Protein AF-A0A1F9N3G9-F1 (afdb_monomer)

Sequence (101 aa):
MDKLGESGRIKSDSTEFGRVKKEVFHFTVARLIDVLQVLPRNLPVLVNGYESGYENFYQPEITELKQMPENMYYDGEFQAAEMGDADTFEAVVLRRVLRDD

Nearest PDB structures (foldseek):
  5ho9-assembly2_B  TM=2.068E-01  e=2.109E+00  Geobacillus stearothermophilus

Mean predicted aligned error: 11.68 Å

Secondary structure (DSSP, 8-state):
-----------------------S-S--HHHHHHHHHTS-TTS-EEE---SSS---BPPPEEEEEEE-TTS-TTT-SEEE--TT-SS-EEEEEEPBPPP--

Radius of gyration: 26.48 Å; Cα contacts (8 Å, |Δi|>4): 103; chains: 1; bounding box: 71×34×77 Å

Solvent-accessible surface area (backbone atoms only — not comparable to full-atom values): 6858 Å² total; per-residue (Å²): 136,89,80,85,87,82,89,76,78,82,77,75,80,72,74,76,76,71,73,73,76,74,79,88,63,83,65,51,73,69,58,45,49,64,56,56,70,76,47,74,89,84,48,53,78,47,68,67,64,71,84,86,90,87,71,54,50,51,82,75,40,81,43,55,26,29,80,38,85,86,46,56,81,67,70,30,46,63,42,78,55,59,95,85,65,72,84,63,48,68,26,37,37,45,40,65,54,81,79,93,123

pLDDT: mean 80.98, std 20.03, range [38.09, 98.06]

Structure (mmCIF, N/CA/C/O backbone):
data_AF-A0A1F9N3G9-F1
#
_entry.id   AF-A0A1F9N3G9-F1
#
loop_
_atom_site.group_PDB
_atom_site.id
_atom_site.type_symbol
_atom_site.label_atom_id
_atom_site.label_alt_id
_atom_site.label_comp_id
_atom_site.label_asym_id
_atom_site.label_entity_id
_atom_site.label_seq_id
_atom_site.pdbx_PDB_ins_code
_atom_site.Cartn_x
_atom_site.Cartn_y
_atom_site.Cartn_z
_atom_site.occupancy
_atom_site.B_iso_or_equiv
_atom_site.auth_seq_id
_atom_site.auth_comp_id
_atom_site.auth_asym_id
_atom_site.auth_atom_id
_atom_site.pdbx_PDB_model_num
ATOM 1 N N . MET A 1 1 ? 56.561 -21.120 -56.672 1.00 43.06 1 MET A N 1
ATOM 2 C CA . MET A 1 1 ? 56.934 -19.725 -56.375 1.00 43.06 1 MET A CA 1
ATOM 3 C C . MET A 1 1 ? 56.128 -19.284 -55.175 1.00 43.06 1 MET A C 1
ATOM 5 O O . MET A 1 1 ? 54.920 -19.125 -55.284 1.00 43.06 1 MET A O 1
ATOM 9 N N . ASP A 1 2 ? 56.810 -19.186 -54.042 1.00 42.53 2 ASP A N 1
ATOM 10 C CA . ASP A 1 2 ? 56.338 -18.607 -52.787 1.00 42.53 2 ASP A CA 1
ATOM 11 C C . ASP A 1 2 ? 55.987 -17.124 -52.927 1.00 42.53 2 ASP A C 1
ATOM 13 O O . ASP A 1 2 ? 56.702 -16.420 -53.639 1.00 42.53 2 ASP A O 1
ATOM 17 N N . LYS A 1 3 ? 54.958 -16.670 -52.191 1.00 45.94 3 LYS A N 1
ATOM 18 C CA . LYS A 1 3 ? 54.944 -15.512 -51.260 1.00 45.94 3 LYS A CA 1
ATOM 19 C C . LYS A 1 3 ? 53.710 -15.679 -50.349 1.00 45.94 3 LYS A C 1
ATOM 21 O O . LYS A 1 3 ? 52.592 -15.710 -50.842 1.00 45.94 3 LYS A O 1
ATOM 26 N N . LEU A 1 4 ? 53.865 -16.102 -49.093 1.00 38.09 4 LEU A N 1
ATOM 27 C CA . LEU A 1 4 ? 54.040 -15.265 -47.893 1.00 38.09 4 LEU A CA 1
ATOM 28 C C . LEU A 1 4 ? 52.982 -14.159 -47.718 1.00 38.09 4 LEU A C 1
ATOM 30 O O . LEU A 1 4 ? 53.123 -13.076 -48.270 1.00 38.09 4 LEU A O 1
ATOM 34 N N . GLY A 1 5 ? 51.994 -14.466 -46.869 1.00 39.12 5 GLY A N 1
ATOM 35 C CA . GLY A 1 5 ? 51.695 -13.722 -45.640 1.00 39.12 5 GLY A CA 1
ATOM 36 C C . GLY A 1 5 ? 50.901 -12.422 -45.746 1.00 39.12 5 GLY A C 1
ATOM 37 O O . GLY A 1 5 ? 51.455 -11.397 -46.108 1.00 39.12 5 GLY A O 1
ATOM 38 N N . GLU A 1 6 ? 49.680 -12.430 -45.205 1.00 42.66 6 GLU A N 1
ATOM 39 C CA . GLU A 1 6 ? 49.230 -11.325 -44.355 1.00 42.66 6 GLU A CA 1
ATOM 40 C C . GLU A 1 6 ? 48.288 -11.828 -43.253 1.00 42.66 6 GLU A C 1
ATOM 42 O O . GLU A 1 6 ? 47.235 -12.422 -43.482 1.00 42.66 6 GLU A O 1
ATOM 47 N N . SER A 1 7 ? 48.762 -11.630 -42.026 1.00 47.28 7 SER A N 1
ATOM 48 C CA . SER A 1 7 ? 48.114 -11.933 -40.758 1.00 47.28 7 SER A CA 1
ATOM 49 C C . SER A 1 7 ? 46.972 -10.943 -40.524 1.00 47.28 7 SER A C 1
ATOM 51 O O . SER A 1 7 ? 47.186 -9.799 -40.118 1.00 47.28 7 SER A O 1
ATOM 53 N N . GLY A 1 8 ? 45.745 -11.378 -40.803 1.00 39.69 8 GLY A N 1
ATOM 54 C CA . GLY A 1 8 ? 44.527 -10.669 -40.432 1.00 39.69 8 GLY A CA 1
ATOM 55 C C . GLY A 1 8 ? 44.124 -11.027 -39.005 1.00 39.69 8 GLY A C 1
ATOM 56 O O . GLY A 1 8 ? 43.653 -12.131 -38.750 1.00 39.69 8 GLY A O 1
ATOM 57 N N . ARG A 1 9 ? 44.337 -10.086 -38.082 1.00 43.91 9 ARG A N 1
ATOM 58 C CA . ARG A 1 9 ? 43.948 -10.124 -36.664 1.00 43.91 9 ARG A CA 1
ATOM 59 C C . ARG A 1 9 ? 42.593 -10.808 -36.432 1.00 43.91 9 ARG A C 1
ATOM 61 O O . ARG A 1 9 ? 41.564 -10.334 -36.910 1.00 43.91 9 ARG A O 1
ATOM 68 N N . ILE A 1 10 ? 42.601 -11.837 -35.586 1.00 47.03 10 ILE A N 1
ATOM 69 C CA . ILE A 1 10 ? 41.420 -12.293 -34.850 1.00 47.03 10 ILE A CA 1
ATOM 70 C C . ILE A 1 10 ? 40.929 -11.082 -34.051 1.00 47.03 10 ILE A C 1
ATOM 72 O O . ILE A 1 10 ? 41.598 -10.645 -33.113 1.00 47.03 10 ILE A O 1
ATOM 76 N N . LYS A 1 11 ? 39.791 -10.495 -34.438 1.00 41.16 11 LYS A N 1
ATOM 77 C CA . LYS A 1 11 ? 39.042 -9.646 -33.513 1.00 41.16 11 LYS A CA 1
ATOM 78 C C . LYS A 1 11 ? 38.548 -10.590 -32.431 1.00 41.16 11 LYS A C 1
ATOM 80 O O . LYS A 1 11 ? 37.658 -11.396 -32.677 1.00 41.16 11 LYS A O 1
ATOM 85 N N . SER A 1 12 ? 39.208 -10.545 -31.279 1.00 45.81 12 SER A N 1
ATOM 86 C CA . SER A 1 12 ? 38.676 -11.094 -30.046 1.00 45.81 12 SER A CA 1
ATOM 87 C C . SER A 1 12 ? 37.310 -10.453 -29.855 1.00 45.81 12 SER A C 1
ATOM 89 O O . SER A 1 12 ? 37.227 -9.266 -29.535 1.00 45.81 12 SER A O 1
ATOM 91 N N . ASP A 1 13 ? 36.259 -11.215 -30.128 1.00 46.75 13 ASP A N 1
ATOM 92 C CA . ASP A 1 13 ? 34.933 -10.923 -29.617 1.00 46.75 13 ASP A CA 1
ATOM 93 C C . ASP A 1 13 ? 35.046 -11.091 -28.102 1.00 46.75 13 ASP A C 1
ATOM 95 O O . ASP A 1 13 ? 34.943 -12.186 -27.549 1.00 46.75 13 ASP A O 1
ATOM 99 N N . SER A 1 14 ? 35.497 -10.018 -27.452 1.00 45.59 14 SER A N 1
ATOM 100 C CA . SER A 1 14 ? 35.570 -9.922 -26.010 1.00 45.59 14 SER A CA 1
ATOM 101 C C . SER A 1 14 ? 34.135 -9.825 -25.545 1.00 45.59 14 SER A C 1
ATOM 103 O O . SER A 1 14 ? 33.564 -8.738 -25.504 1.00 45.59 14 SER A O 1
ATOM 105 N N . THR A 1 15 ? 33.583 -11.000 -25.274 1.00 41.44 15 THR A N 1
ATOM 106 C CA . THR A 1 15 ? 32.403 -11.293 -24.483 1.00 41.44 15 THR A CA 1
ATOM 107 C C . THR A 1 15 ? 32.006 -10.093 -23.626 1.00 41.44 15 THR A C 1
ATOM 109 O O . THR A 1 15 ? 32.516 -9.908 -22.518 1.00 41.44 15 THR A O 1
ATOM 112 N N . GLU A 1 16 ? 31.073 -9.274 -24.119 1.00 47.31 16 GLU A N 1
ATOM 113 C CA . GLU A 1 16 ? 30.202 -8.539 -23.216 1.00 47.31 16 GLU A CA 1
ATOM 114 C C . GLU A 1 16 ? 29.403 -9.616 -22.488 1.00 47.31 16 GLU A C 1
ATOM 116 O O . GLU A 1 16 ? 28.380 -10.106 -22.968 1.00 47.31 16 GLU A O 1
ATOM 121 N N . PHE A 1 17 ? 29.911 -10.045 -21.332 1.00 45.53 17 PHE A N 1
ATOM 122 C CA . PHE A 1 17 ? 29.065 -10.642 -20.318 1.00 45.53 17 PHE A CA 1
ATOM 123 C C . PHE A 1 17 ? 27.985 -9.611 -20.047 1.00 45.53 17 PHE A C 1
ATOM 125 O O . PHE A 1 17 ? 28.235 -8.599 -19.388 1.00 45.53 17 PHE A O 1
ATOM 132 N N . GLY A 1 18 ? 26.825 -9.837 -20.665 1.00 46.78 18 GLY A N 1
ATOM 133 C CA . GLY A 1 18 ? 25.681 -8.961 -20.588 1.00 46.78 18 GLY A CA 1
ATOM 134 C C . GLY A 1 18 ? 25.472 -8.592 -19.134 1.00 46.78 18 GLY A C 1
ATOM 135 O O . GLY A 1 18 ? 25.132 -9.441 -18.309 1.00 46.78 18 GLY A O 1
ATOM 136 N N . ARG A 1 19 ? 25.695 -7.315 -18.809 1.00 49.81 19 ARG A N 1
ATOM 137 C CA . ARG A 1 19 ? 25.080 -6.737 -17.625 1.00 49.81 19 ARG A CA 1
ATOM 138 C C . ARG A 1 19 ? 23.598 -6.997 -17.818 1.00 49.81 19 ARG A C 1
ATOM 140 O O . ARG A 1 19 ? 22.980 -6.359 -18.669 1.00 49.81 19 ARG A O 1
ATOM 147 N N . VAL A 1 20 ? 23.052 -7.962 -17.080 1.00 55.66 20 VAL A N 1
ATOM 148 C CA . VAL A 1 20 ? 21.609 -8.078 -16.897 1.00 55.66 20 VAL A CA 1
ATOM 149 C C . VAL A 1 20 ? 21.176 -6.669 -16.526 1.00 55.66 20 VAL A C 1
ATOM 151 O O . VAL A 1 20 ? 21.624 -6.139 -15.505 1.00 55.66 20 VAL A O 1
ATOM 154 N N . LYS A 1 21 ? 20.449 -5.994 -17.425 1.00 59.91 21 LYS A N 1
ATOM 155 C CA . LYS A 1 21 ? 19.928 -4.661 -17.136 1.00 59.91 21 LYS A CA 1
ATOM 156 C C . LYS A 1 21 ? 19.124 -4.828 -15.859 1.00 59.91 21 LYS A C 1
ATOM 158 O O . LYS A 1 21 ? 18.133 -5.551 -15.867 1.00 59.91 21 LYS A O 1
ATOM 163 N N . LYS A 1 22 ? 19.601 -4.228 -14.768 1.00 61.81 22 LYS A N 1
ATOM 164 C CA . LYS A 1 22 ? 18.877 -4.214 -13.502 1.00 61.81 22 LYS A CA 1
ATOM 165 C C . LYS A 1 22 ? 17.489 -3.668 -13.815 1.00 61.81 22 LYS A C 1
ATOM 167 O O . LYS A 1 22 ? 17.392 -2.581 -14.390 1.00 61.81 22 LYS A O 1
ATOM 172 N N . GLU A 1 23 ? 16.445 -4.438 -13.525 1.00 73.88 23 GLU A N 1
ATOM 173 C CA . GLU A 1 23 ? 15.084 -3.935 -13.659 1.00 73.88 23 GLU A CA 1
ATOM 174 C C . GLU A 1 23 ? 14.952 -2.732 -12.727 1.00 73.88 23 GLU A C 1
ATOM 176 O O . GLU A 1 23 ? 15.127 -2.835 -11.515 1.00 73.88 23 GLU A O 1
ATOM 181 N N . VAL A 1 24 ? 14.757 -1.558 -13.325 1.00 83.19 24 VAL A N 1
ATOM 182 C CA . VAL A 1 24 ? 14.660 -0.290 -12.593 1.00 83.19 24 VAL A CA 1
ATOM 183 C C . VAL A 1 24 ? 13.273 -0.139 -11.967 1.00 83.19 24 VAL A C 1
ATOM 185 O O . VAL A 1 24 ? 13.127 0.577 -10.983 1.00 83.19 24 VAL A O 1
ATOM 188 N N . PHE A 1 25 ? 12.264 -0.830 -12.509 1.00 90.88 25 PHE A N 1
ATOM 189 C CA . PHE A 1 25 ? 10.866 -0.713 -12.106 1.00 90.88 25 PHE A CA 1
ATOM 190 C C . PHE A 1 25 ? 10.304 -2.071 -11.700 1.00 90.88 25 PHE A C 1
ATOM 192 O O . PHE A 1 25 ? 10.373 -3.016 -12.480 1.00 90.88 25 PHE A O 1
ATOM 199 N N . HIS A 1 26 ? 9.709 -2.152 -10.510 1.00 92.12 26 HIS A N 1
ATOM 200 C CA . HIS A 1 26 ? 9.092 -3.392 -10.020 1.00 92.12 26 HIS A CA 1
ATOM 201 C C . HIS A 1 26 ? 7.749 -3.686 -10.701 1.00 92.12 26 HIS A C 1
ATOM 203 O O . HIS A 1 26 ? 7.356 -4.841 -10.854 1.00 92.12 26 HIS A O 1
ATOM 209 N N . PHE A 1 27 ? 7.044 -2.635 -11.128 1.00 93.75 27 PHE A N 1
ATOM 210 C CA . PHE A 1 27 ? 5.709 -2.742 -11.701 1.00 93.75 27 PHE A CA 1
ATOM 211 C C . PHE A 1 27 ? 5.573 -1.909 -12.973 1.00 93.75 27 PHE A C 1
ATOM 213 O O . PHE A 1 27 ? 5.937 -0.736 -13.022 1.00 93.75 27 PHE A O 1
ATOM 220 N N . THR A 1 28 ? 4.970 -2.516 -13.993 1.00 95.38 28 THR A N 1
ATOM 221 C CA . THR A 1 28 ? 4.266 -1.800 -15.062 1.00 95.38 28 THR A CA 1
ATOM 222 C C . THR A 1 28 ? 2.783 -1.711 -14.710 1.00 95.38 28 THR A C 1
ATOM 224 O O . THR A 1 28 ? 2.308 -2.441 -13.840 1.00 95.38 28 THR A O 1
ATOM 227 N N . VAL A 1 29 ? 2.017 -0.879 -15.424 1.00 95.25 29 VAL A N 1
ATOM 228 C CA . VAL A 1 29 ? 0.551 -0.824 -15.259 1.00 95.25 29 VAL A CA 1
ATOM 229 C C . VAL A 1 29 ? -0.083 -2.203 -15.459 1.00 95.25 29 VAL A C 1
ATOM 231 O O . VAL A 1 29 ? -0.898 -2.617 -14.644 1.00 95.25 29 VAL A O 1
ATOM 234 N N . ALA A 1 30 ? 0.327 -2.941 -16.495 1.00 97.00 30 ALA A N 1
ATOM 235 C CA . ALA A 1 30 ? -0.184 -4.286 -16.755 1.00 97.00 30 ALA A CA 1
ATOM 236 C C . ALA A 1 30 ? 0.123 -5.240 -15.591 1.00 97.00 30 ALA A C 1
ATOM 238 O O . ALA A 1 30 ? -0.776 -5.900 -15.081 1.00 97.00 30 ALA A O 1
ATOM 239 N N . ARG A 1 31 ? 1.372 -5.239 -15.103 1.00 95.00 31 ARG A N 1
ATOM 240 C CA . ARG A 1 31 ? 1.769 -6.100 -13.984 1.00 95.00 31 ARG A CA 1
ATOM 241 C C . ARG A 1 31 ? 1.038 -5.745 -12.691 1.00 95.00 31 ARG A C 1
ATOM 243 O O . ARG A 1 31 ? 0.684 -6.638 -11.930 1.00 95.00 31 ARG A O 1
ATOM 250 N N . LEU A 1 32 ? 0.810 -4.455 -12.447 1.00 95.50 32 LEU A N 1
ATOM 251 C CA . LEU A 1 32 ? 0.033 -3.999 -11.302 1.00 95.50 32 LEU A CA 1
ATOM 252 C C . LEU A 1 32 ? -1.426 -4.458 -11.408 1.00 95.50 32 LEU A C 1
ATOM 254 O O . LEU A 1 32 ? -1.969 -4.944 -10.425 1.00 95.50 32 LEU A O 1
ATOM 258 N N . ILE A 1 33 ? -2.043 -4.368 -12.590 1.00 95.88 33 ILE A N 1
ATOM 259 C CA . ILE A 1 33 ? -3.404 -4.875 -12.818 1.00 95.88 33 ILE A CA 1
ATOM 260 C C . ILE A 1 33 ? -3.482 -6.371 -12.508 1.00 95.88 33 ILE A C 1
ATOM 262 O O . ILE A 1 33 ? -4.364 -6.768 -11.750 1.00 95.88 33 ILE A O 1
ATOM 266 N N . ASP A 1 34 ? -2.554 -7.180 -13.027 1.00 96.44 34 ASP A N 1
ATOM 267 C CA . ASP A 1 34 ? -2.534 -8.629 -12.779 1.00 96.44 34 ASP A CA 1
ATOM 268 C C . ASP A 1 34 ? -2.482 -8.946 -11.276 1.00 96.44 34 ASP A C 1
ATOM 270 O O . ASP A 1 34 ? -3.178 -9.837 -10.791 1.00 96.44 34 ASP A O 1
ATOM 274 N N . VAL A 1 35 ? -1.679 -8.188 -10.524 1.00 95.12 35 VAL A N 1
ATOM 275 C CA . VAL A 1 35 ? -1.568 -8.334 -9.069 1.00 95.12 35 VAL A CA 1
ATOM 276 C C . VAL A 1 35 ? -2.841 -7.893 -8.350 1.00 95.12 35 VAL A C 1
ATOM 278 O O . VAL A 1 35 ? -3.317 -8.589 -7.461 1.00 95.12 35 VAL A O 1
ATOM 281 N N . LEU A 1 36 ? -3.417 -6.748 -8.710 1.00 93.81 36 LEU A N 1
ATOM 282 C CA . LEU A 1 36 ? -4.604 -6.237 -8.024 1.00 93.81 36 LEU A CA 1
ATOM 283 C C . LEU A 1 36 ? -5.856 -7.072 -8.332 1.00 93.81 36 LEU A C 1
ATOM 285 O O . LEU A 1 36 ? -6.756 -7.152 -7.501 1.00 93.81 36 LEU A O 1
ATOM 289 N N . GLN A 1 37 ? -5.916 -7.730 -9.493 1.00 95.88 37 GLN A N 1
ATOM 290 C CA . GLN A 1 37 ? -7.044 -8.581 -9.882 1.00 95.88 37 GLN A CA 1
ATOM 291 C C . GLN A 1 37 ? -7.224 -9.820 -8.999 1.00 95.88 37 GLN A C 1
ATOM 293 O O . GLN A 1 37 ? -8.341 -10.341 -8.936 1.00 95.88 37 GLN A O 1
ATOM 298 N N . VAL A 1 38 ? -6.164 -10.291 -8.334 1.00 96.00 38 VAL A N 1
ATOM 299 C CA . VAL A 1 38 ? -6.241 -11.450 -7.430 1.00 96.00 38 VAL A CA 1
ATOM 300 C C . VAL A 1 38 ? -6.613 -11.075 -5.990 1.00 96.00 38 VAL A C 1
ATOM 302 O O . VAL A 1 38 ? -6.870 -11.967 -5.186 1.00 96.00 38 VAL A O 1
ATOM 305 N N . LEU A 1 39 ? -6.664 -9.780 -5.658 1.00 95.94 39 LEU A N 1
ATOM 306 C CA . LEU A 1 39 ? -7.012 -9.287 -4.323 1.00 95.94 39 LEU A CA 1
ATOM 307 C C . LEU A 1 39 ? -8.533 -9.067 -4.175 1.00 95.94 39 LEU A C 1
ATOM 309 O O . LEU A 1 39 ? -9.234 -8.862 -5.175 1.00 95.94 39 LEU A O 1
ATOM 313 N N . PRO A 1 40 ? -9.082 -9.083 -2.943 1.00 96.81 40 PRO A N 1
ATOM 314 C CA . PRO A 1 40 ? -10.501 -8.820 -2.728 1.00 96.81 40 PRO A CA 1
ATOM 315 C C . PRO A 1 40 ? -10.888 -7.396 -3.163 1.00 96.81 40 PRO A C 1
ATOM 317 O O . PRO A 1 40 ? -10.299 -6.405 -2.738 1.00 96.81 40 PRO A O 1
ATOM 320 N N . ARG A 1 41 ? -11.915 -7.291 -4.017 1.00 95.25 41 ARG A N 1
ATOM 321 C CA . ARG A 1 41 ? -12.291 -6.043 -4.717 1.00 95.25 41 ARG A CA 1
ATOM 322 C C . ARG A 1 41 ? -12.887 -4.951 -3.828 1.00 95.25 41 ARG A C 1
ATOM 324 O O . ARG A 1 41 ? -13.053 -3.826 -4.285 1.00 95.25 41 ARG A O 1
ATOM 331 N N . ASN A 1 42 ? -13.291 -5.301 -2.615 1.00 96.44 42 ASN A N 1
ATOM 332 C CA . ASN A 1 42 ? -13.939 -4.407 -1.661 1.00 96.44 42 ASN A CA 1
ATOM 333 C C . ASN A 1 42 ? -12.963 -3.816 -0.636 1.00 96.44 42 ASN A C 1
ATOM 335 O O . ASN A 1 42 ? -13.399 -3.016 0.189 1.00 96.44 42 ASN A O 1
ATOM 339 N N . LEU A 1 43 ? -11.685 -4.208 -0.661 1.00 97.62 43 LEU A N 1
ATOM 340 C CA . LEU A 1 43 ? -10.698 -3.643 0.252 1.00 97.62 43 LEU A CA 1
ATOM 341 C C . LEU A 1 43 ? -10.270 -2.241 -0.204 1.00 97.62 43 LEU A C 1
ATOM 343 O O . LEU A 1 43 ? -10.074 -2.018 -1.404 1.00 97.62 43 LEU A O 1
ATOM 347 N N . PRO A 1 44 ? -10.093 -1.297 0.734 1.00 97.56 44 PRO A N 1
ATOM 348 C CA . PRO A 1 44 ? -9.478 -0.015 0.433 1.00 97.56 44 PRO A CA 1
ATOM 349 C C . PRO A 1 44 ? -8.013 -0.205 0.023 1.00 97.56 44 PRO A C 1
ATOM 351 O O . PRO A 1 44 ? -7.354 -1.167 0.422 1.00 97.56 44 PRO A O 1
ATOM 354 N N . VAL A 1 45 ? -7.496 0.742 -0.759 1.00 95.94 45 VAL A N 1
ATOM 355 C CA . VAL A 1 45 ? -6.085 0.789 -1.158 1.00 95.94 45 VAL A CA 1
ATOM 356 C C . VAL A 1 45 ? -5.439 2.005 -0.513 1.00 95.94 45 VAL A C 1
ATOM 358 O O . VAL A 1 45 ? -5.923 3.122 -0.691 1.00 95.94 45 VAL A O 1
ATOM 361 N N . LEU A 1 46 ? -4.347 1.788 0.215 1.00 94.56 46 LEU A N 1
ATOM 362 C CA . LEU A 1 46 ? -3.610 2.830 0.922 1.00 94.56 46 LEU A CA 1
ATOM 363 C C . LEU A 1 46 ? -2.147 2.857 0.477 1.00 94.56 46 LEU A C 1
ATOM 365 O O . LEU A 1 46 ? -1.567 1.840 0.095 1.00 94.56 46 LEU A O 1
ATOM 369 N N . VAL A 1 47 ? -1.548 4.041 0.540 1.00 90.75 47 VAL A N 1
ATOM 370 C CA . VAL A 1 47 ? -0.122 4.274 0.286 1.00 90.75 47 VAL A CA 1
ATOM 371 C C . VAL A 1 47 ? 0.530 4.736 1.581 1.00 90.75 47 VAL A C 1
ATOM 373 O O . VAL A 1 47 ? -0.126 5.336 2.431 1.00 90.75 47 VAL A O 1
ATOM 376 N N . ASN A 1 48 ? 1.819 4.472 1.748 1.00 79.25 48 ASN A N 1
ATOM 377 C CA . ASN A 1 48 ? 2.537 4.973 2.913 1.00 79.25 48 ASN A CA 1
ATOM 378 C C . ASN A 1 48 ? 2.838 6.484 2.815 1.00 79.25 48 ASN A C 1
ATOM 380 O O . ASN A 1 48 ? 3.038 7.018 1.724 1.00 79.25 48 ASN A O 1
ATOM 384 N N . GLY A 1 49 ? 2.883 7.153 3.976 1.00 70.06 49 GLY A N 1
ATOM 385 C CA . GLY A 1 49 ? 3.160 8.589 4.123 1.00 70.06 49 GLY A CA 1
ATOM 386 C C . GLY A 1 49 ? 4.560 9.017 3.654 1.00 70.06 49 GLY A C 1
ATOM 387 O O . GLY A 1 49 ? 5.437 8.190 3.386 1.00 70.06 49 GLY A O 1
ATOM 388 N N . TYR A 1 50 ? 4.776 10.328 3.513 1.00 69.25 50 TYR A N 1
ATOM 389 C CA . TYR A 1 50 ? 5.769 10.897 2.595 1.00 69.25 50 TYR A CA 1
ATOM 390 C C . TYR A 1 50 ? 6.681 11.973 3.201 1.00 69.25 50 TYR A C 1
ATOM 392 O O . TYR A 1 50 ? 6.193 12.838 3.916 1.00 69.25 50 TYR A O 1
ATOM 400 N N . GLU A 1 51 ? 7.951 12.0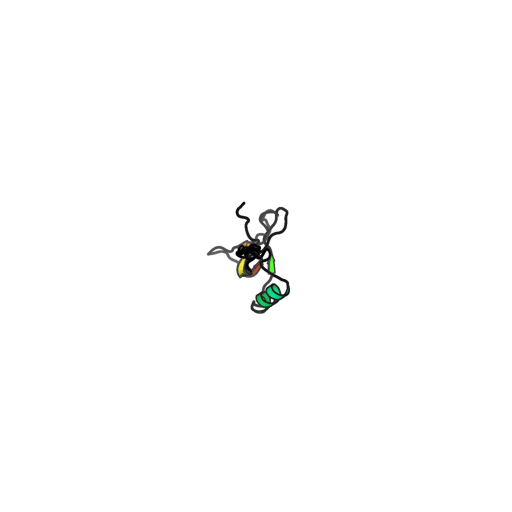01 2.761 1.00 60.78 51 GLU A N 1
ATOM 401 C CA . GLU A 1 51 ? 8.767 13.225 2.641 1.00 60.78 51 GLU A CA 1
ATOM 402 C C . GLU A 1 51 ? 9.627 13.190 1.349 1.00 60.78 51 GLU A C 1
ATOM 404 O O . GLU A 1 51 ? 10.724 12.648 1.331 1.00 60.78 51 GLU A O 1
ATOM 409 N N . SER 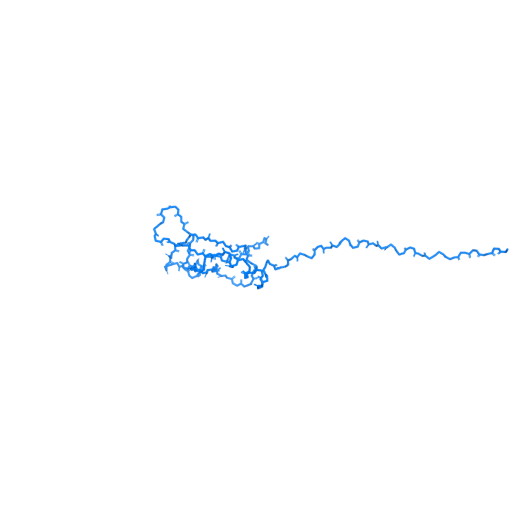A 1 52 ? 9.132 13.808 0.267 1.00 65.69 52 SER A N 1
ATOM 410 C CA . SER A 1 52 ? 9.776 14.080 -1.049 1.00 65.69 52 SER A CA 1
ATOM 411 C C . SER A 1 52 ? 10.334 12.878 -1.877 1.00 65.69 52 SER A C 1
ATOM 413 O O . SER A 1 52 ? 10.667 11.827 -1.349 1.00 65.69 52 SER A O 1
ATOM 415 N N . GLY A 1 53 ? 10.404 13.001 -3.218 1.00 77.81 53 GLY A N 1
ATOM 416 C CA . GLY A 1 53 ? 10.868 11.952 -4.162 1.00 77.81 53 GLY A CA 1
ATOM 417 C C . GLY A 1 53 ? 9.809 10.976 -4.730 1.00 77.81 53 GLY A C 1
ATOM 418 O O . GLY A 1 53 ? 8.618 11.104 -4.461 1.00 77.81 53 GLY A O 1
ATOM 419 N N . TYR A 1 54 ? 10.240 10.008 -5.552 1.00 86.62 54 TYR A N 1
ATOM 420 C CA . TYR A 1 54 ? 9.424 8.888 -6.056 1.00 86.62 54 TYR A CA 1
ATOM 421 C C . TYR A 1 54 ? 10.229 7.596 -5.934 1.00 86.62 54 TYR A C 1
ATOM 423 O O . TYR A 1 54 ? 11.384 7.569 -6.350 1.00 86.62 54 TYR A O 1
ATOM 431 N N . GLU A 1 55 ? 9.608 6.530 -5.435 1.00 88.19 55 GLU A N 1
ATOM 432 C CA . GLU A 1 55 ? 10.250 5.226 -5.257 1.00 88.19 55 GLU A CA 1
ATOM 433 C C . GLU A 1 55 ? 9.410 4.100 -5.865 1.00 88.19 55 GLU A 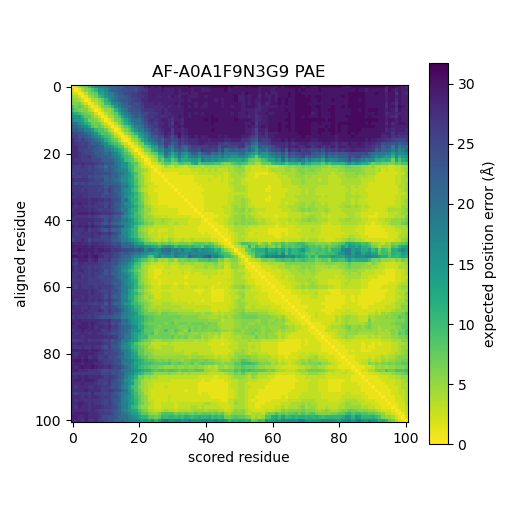C 1
ATOM 435 O O . GLU A 1 55 ? 8.195 4.233 -6.047 1.00 88.19 55 GLU A O 1
ATOM 440 N N . ASN A 1 56 ? 10.055 2.964 -6.151 1.00 92.12 56 ASN A N 1
ATOM 441 C CA . ASN A 1 56 ? 9.325 1.712 -6.356 1.00 92.12 56 ASN A CA 1
ATOM 442 C C . ASN A 1 56 ? 8.537 1.354 -5.087 1.00 92.12 56 ASN A C 1
ATOM 444 O O . ASN A 1 56 ? 8.835 1.831 -3.993 1.00 92.12 56 ASN A O 1
ATOM 448 N N . PHE A 1 57 ? 7.571 0.451 -5.216 1.00 92.75 57 PHE A N 1
ATOM 449 C CA . PHE A 1 57 ? 6.903 -0.174 -4.077 1.00 92.75 57 PHE A CA 1
ATOM 450 C C . PHE A 1 57 ? 7.162 -1.685 -4.066 1.00 92.75 57 PHE A C 1
ATOM 452 O O . PHE A 1 57 ? 7.520 -2.283 -5.089 1.00 92.75 57 PHE A O 1
ATOM 459 N N . TYR A 1 58 ? 7.064 -2.289 -2.883 1.00 93.00 58 TYR A N 1
ATOM 460 C CA . TYR A 1 58 ? 7.082 -3.742 -2.716 1.00 93.00 58 TYR A CA 1
ATOM 461 C C . TYR A 1 58 ? 5.820 -4.366 -3.319 1.00 93.00 58 TYR A C 1
ATOM 463 O O . TYR A 1 58 ? 4.909 -3.663 -3.747 1.00 93.00 58 TYR A O 1
ATOM 471 N N . GLN A 1 59 ? 5.750 -5.694 -3.356 1.00 95.00 59 GLN A N 1
ATOM 472 C CA . GLN A 1 59 ? 4.518 -6.387 -3.720 1.00 95.00 59 GLN A CA 1
ATOM 473 C C . GLN A 1 59 ? 3.339 -5.863 -2.870 1.00 95.00 59 GLN A C 1
ATOM 475 O O . GLN A 1 59 ? 3.480 -5.789 -1.652 1.00 95.00 59 GLN A O 1
ATOM 480 N N . PRO A 1 60 ? 2.202 -5.476 -3.484 1.00 95.50 60 PRO A N 1
ATOM 481 C CA . PRO A 1 60 ? 0.988 -5.137 -2.750 1.00 95.50 60 PRO A CA 1
ATOM 482 C C . PRO A 1 60 ? 0.560 -6.277 -1.827 1.00 95.50 60 PRO A C 1
ATOM 484 O O . PRO A 1 60 ? 0.452 -7.426 -2.265 1.00 95.50 60 PRO A O 1
ATOM 487 N N . GLU A 1 61 ? 0.284 -5.944 -0.571 1.00 94.00 61 GLU A N 1
ATOM 488 C CA . GLU A 1 61 ? -0.069 -6.899 0.480 1.00 94.00 61 GLU A CA 1
ATOM 489 C C . GLU A 1 61 ? -1.328 -6.437 1.213 1.00 94.00 61 GLU A C 1
ATOM 491 O O . GLU A 1 61 ? -1.563 -5.237 1.371 1.00 94.00 61 GLU A O 1
ATOM 496 N N . ILE A 1 62 ? -2.133 -7.396 1.675 1.00 97.12 62 ILE A N 1
ATOM 497 C CA . ILE A 1 62 ? -3.231 -7.118 2.602 1.00 97.12 62 ILE A CA 1
ATOM 498 C C . ILE A 1 62 ? -2.619 -6.949 3.992 1.00 97.12 62 ILE A C 1
ATOM 500 O O . ILE A 1 62 ? -1.865 -7.805 4.446 1.00 97.12 62 ILE A O 1
ATOM 504 N N . THR A 1 63 ? -2.906 -5.829 4.646 1.00 96.12 63 THR A N 1
ATOM 505 C CA . THR A 1 63 ? -2.434 -5.510 5.998 1.00 96.12 63 THR A CA 1
ATOM 506 C C . THR A 1 63 ? -3.628 -5.123 6.862 1.00 96.12 63 THR A C 1
ATOM 508 O O . THR A 1 63 ? -4.519 -4.411 6.398 1.00 96.12 63 THR A O 1
ATOM 511 N N . GLU A 1 64 ? -3.636 -5.583 8.110 1.00 97.62 64 GLU A N 1
ATOM 512 C CA . GLU A 1 64 ? -4.588 -5.136 9.123 1.00 97.62 64 GLU A CA 1
ATOM 513 C C . GLU A 1 64 ? -4.124 -3.801 9.718 1.00 97.62 64 GLU A C 1
ATOM 515 O O . GLU A 1 64 ? -2.973 -3.654 10.140 1.00 97.62 64 GLU A O 1
ATOM 520 N N . LEU A 1 65 ? -5.012 -2.812 9.709 1.00 96.69 65 LEU A N 1
ATOM 521 C CA . LEU A 1 65 ? -4.719 -1.434 10.073 1.00 96.69 65 LEU A CA 1
ATOM 522 C C . LEU A 1 65 ? -5.714 -0.907 11.103 1.00 96.69 65 LEU A C 1
ATOM 524 O O . LEU A 1 65 ? -6.836 -1.398 11.215 1.00 96.69 65 LEU A O 1
ATOM 528 N N . LYS A 1 66 ? -5.310 0.159 11.789 1.00 96.75 66 LYS A N 1
ATOM 529 C CA . LYS A 1 66 ? -6.163 1.003 12.628 1.00 96.75 66 LYS A CA 1
ATOM 530 C C . LYS A 1 66 ? -6.123 2.452 12.158 1.00 96.75 66 LYS A C 1
ATOM 532 O O . LYS A 1 66 ? -5.112 2.915 11.622 1.00 96.75 66 LYS A O 1
ATOM 537 N N . GLN A 1 67 ? -7.221 3.169 12.377 1.00 95.81 67 GLN A N 1
ATOM 538 C CA . GLN A 1 67 ? -7.300 4.608 12.141 1.00 95.81 67 GLN A CA 1
ATOM 539 C C . GLN A 1 67 ? -6.838 5.367 13.392 1.00 95.81 67 GLN A C 1
ATOM 541 O O . GLN A 1 67 ? -7.311 5.124 14.497 1.00 95.81 67 GLN A O 1
ATOM 546 N N . MET A 1 68 ? -5.921 6.306 13.200 1.00 93.81 68 MET A N 1
ATOM 547 C CA . MET A 1 68 ? -5.312 7.166 14.209 1.00 93.81 68 MET A CA 1
ATOM 548 C C . MET A 1 68 ? -5.459 8.625 13.740 1.00 93.81 68 MET A C 1
ATOM 550 O O . MET A 1 68 ? -4.498 9.212 13.242 1.00 93.81 68 MET A O 1
ATOM 554 N N . PRO A 1 69 ? -6.660 9.226 13.850 1.00 92.81 69 PRO A N 1
ATOM 555 C CA . PRO A 1 69 ? -6.956 10.537 13.256 1.00 92.81 69 PRO A CA 1
ATOM 556 C C . PRO A 1 69 ? -6.145 11.686 13.868 1.00 92.81 69 PRO A C 1
ATOM 558 O O . PRO A 1 69 ? -5.943 12.710 13.225 1.00 92.81 69 PRO A O 1
ATOM 561 N N . GLU A 1 70 ? -5.655 11.499 15.093 1.00 94.44 70 GLU A N 1
ATOM 562 C CA . GLU A 1 70 ? -4.843 12.479 15.820 1.00 94.44 70 GLU A CA 1
ATOM 563 C C . GLU A 1 70 ? -3.337 12.361 15.517 1.00 94.44 70 GLU A C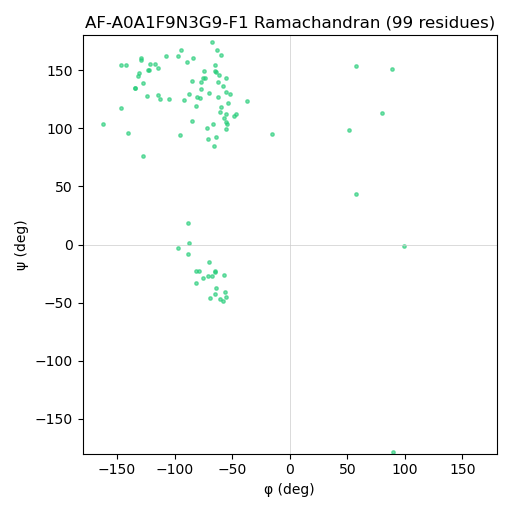 1
ATOM 565 O O . GLU A 1 70 ? -2.532 13.092 16.097 1.00 94.44 70 GLU A O 1
ATOM 570 N N . ASN A 1 71 ? -2.925 11.432 14.642 1.00 90.56 71 ASN A N 1
ATOM 571 C CA . ASN A 1 71 ? -1.525 11.311 14.248 1.00 90.56 71 ASN A CA 1
ATOM 572 C C . ASN A 1 71 ? -1.052 12.547 13.482 1.00 90.56 71 ASN A C 1
ATOM 574 O O . ASN A 1 71 ? -1.788 13.178 12.719 1.00 90.56 71 ASN A O 1
ATOM 578 N N . MET A 1 72 ? 0.234 12.852 13.633 1.00 85.69 72 MET A N 1
ATOM 579 C CA . MET A 1 72 ? 0.860 13.917 12.865 1.00 85.69 72 MET A CA 1
ATOM 580 C C . MET A 1 72 ? 0.842 13.571 11.371 1.00 85.69 72 MET A C 1
ATOM 582 O O . MET A 1 72 ? 0.950 12.408 10.977 1.00 85.69 72 MET A O 1
ATOM 586 N N . TYR A 1 73 ? 0.749 14.593 10.516 1.00 79.75 73 TYR A N 1
ATOM 587 C CA . TY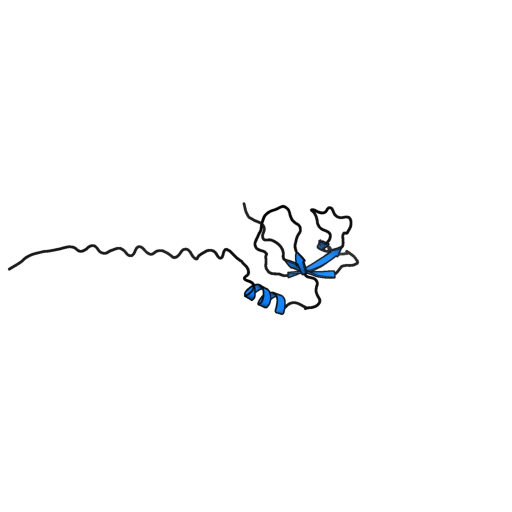R A 1 73 ? 0.607 14.408 9.065 1.00 79.75 73 TYR A CA 1
ATOM 588 C C . TYR A 1 73 ? 1.744 13.589 8.424 1.00 79.75 73 TYR A C 1
ATOM 590 O O . TYR A 1 73 ? 1.530 12.965 7.386 1.00 79.75 73 TYR A O 1
ATOM 598 N N . TYR A 1 74 ? 2.938 13.590 9.026 1.00 80.12 74 TYR A N 1
ATOM 599 C CA . TYR A 1 74 ? 4.093 12.817 8.565 1.00 80.12 74 TYR A CA 1
ATOM 600 C C . TYR A 1 74 ? 4.066 11.345 9.019 1.00 80.12 74 TYR A C 1
ATOM 602 O O . TYR A 1 74 ? 4.663 10.505 8.350 1.00 80.12 74 TYR A O 1
ATOM 610 N N . ASP A 1 75 ? 3.346 11.019 10.098 1.00 83.38 75 ASP A N 1
ATOM 611 C CA . ASP A 1 75 ? 3.149 9.639 10.570 1.00 83.38 75 ASP A CA 1
ATOM 612 C C . ASP A 1 75 ? 2.029 8.945 9.782 1.00 83.38 75 ASP A C 1
ATOM 614 O O . ASP A 1 75 ? 2.093 7.747 9.503 1.00 83.38 75 ASP A O 1
ATOM 618 N N . GLY A 1 76 ? 1.022 9.722 9.375 1.00 88.06 76 GLY A N 1
ATOM 619 C CA . GLY A 1 76 ? -0.133 9.258 8.618 1.00 88.06 76 GLY A CA 1
ATOM 620 C C . GLY A 1 76 ? -1.286 8.779 9.502 1.00 88.06 76 GLY A C 1
ATOM 621 O O . GLY A 1 76 ? -1.103 8.276 10.613 1.00 88.06 76 GLY A O 1
ATOM 622 N N . GLU A 1 77 ? -2.497 8.920 8.966 1.00 92.81 77 GLU A N 1
ATOM 623 C CA . GLU A 1 77 ? -3.754 8.601 9.651 1.00 92.81 77 GLU A CA 1
ATOM 624 C C . GLU A 1 77 ? -3.941 7.100 9.910 1.00 92.81 77 GLU A C 1
ATOM 626 O O . GLU A 1 77 ? -4.619 6.724 10.855 1.00 92.81 77 GLU A O 1
ATOM 631 N N . PHE A 1 78 ? -3.346 6.223 9.101 1.00 94.19 78 PHE A N 1
ATOM 632 C CA . PHE A 1 78 ? -3.532 4.775 9.218 1.00 94.19 78 PHE A CA 1
ATOM 633 C C . PHE A 1 78 ? -2.231 4.096 9.621 1.00 94.19 78 PHE A C 1
ATOM 635 O O . PHE A 1 78 ? -1.201 4.296 8.978 1.00 94.19 78 PHE A O 1
ATOM 642 N N . GLN A 1 79 ? -2.293 3.277 10.667 1.00 93.62 79 GLN A N 1
ATOM 643 C CA . GLN A 1 79 ? -1.144 2.562 11.223 1.00 93.62 79 GLN A CA 1
ATOM 644 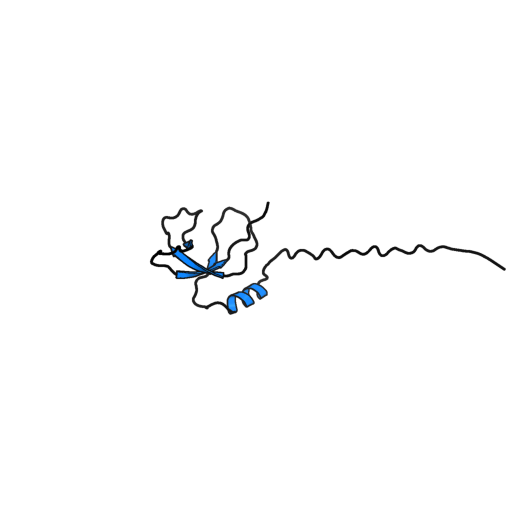C C . GLN A 1 79 ? -1.387 1.057 11.191 1.00 93.62 79 GLN A C 1
ATOM 646 O O . GLN A 1 79 ? -2.535 0.616 11.193 1.00 93.62 79 GLN A O 1
ATOM 651 N N . ALA A 1 80 ? -0.309 0.270 11.178 1.00 94.56 80 ALA A N 1
ATOM 652 C CA . ALA A 1 80 ? -0.415 -1.175 11.355 1.00 94.56 80 ALA A CA 1
ATOM 653 C C . ALA A 1 80 ? -1.096 -1.493 12.693 1.00 94.56 80 ALA A C 1
ATOM 655 O O . ALA A 1 80 ? -0.796 -0.859 13.709 1.00 94.56 80 ALA A O 1
ATOM 656 N N . ALA A 1 81 ? -2.021 -2.449 12.676 1.00 96.12 81 ALA A N 1
ATOM 657 C CA . ALA A 1 81 ? -2.626 -2.952 13.896 1.00 96.12 81 ALA A CA 1
ATOM 658 C C . ALA A 1 81 ? -1.634 -3.840 14.662 1.00 96.12 81 ALA A C 1
ATOM 660 O O . ALA A 1 81 ? -0.860 -4.602 14.077 1.00 96.12 81 ALA A O 1
ATOM 661 N N . GLU A 1 82 ? -1.680 -3.752 15.983 1.00 95.31 82 GLU A N 1
ATOM 662 C CA . GLU A 1 82 ? -0.983 -4.617 16.922 1.00 95.31 82 GLU A CA 1
ATOM 663 C C . GLU A 1 82 ? -1.972 -5.561 17.613 1.00 95.31 82 GLU A C 1
ATOM 665 O O . GLU A 1 82 ? -3.187 -5.348 17.640 1.00 95.31 82 GLU A O 1
ATOM 670 N N . MET A 1 83 ? -1.446 -6.634 18.206 1.00 93.75 83 MET A N 1
ATOM 671 C CA . MET A 1 83 ? -2.272 -7.603 18.918 1.00 93.75 83 MET A CA 1
ATOM 672 C C . MET A 1 83 ? -3.024 -6.929 20.074 1.00 93.75 83 MET A C 1
ATOM 674 O O . MET A 1 83 ? -2.412 -6.468 21.036 1.00 93.75 83 MET A O 1
ATOM 678 N N . GLY A 1 84 ? -4.356 -6.957 20.007 1.00 92.44 84 GLY A N 1
ATOM 679 C CA . GLY A 1 84 ? -5.235 -6.372 21.021 1.00 92.44 84 GLY A CA 1
ATOM 680 C C . GLY A 1 84 ? -5.784 -4.992 20.665 1.00 92.44 84 GLY A C 1
ATOM 681 O O . GLY A 1 84 ? -6.584 -4.467 21.439 1.00 92.44 84 GLY A O 1
ATOM 682 N N . ASP A 1 85 ? -5.412 -4.429 19.512 1.00 94.88 85 ASP A N 1
ATOM 683 C CA . ASP A 1 85 ? -6.097 -3.258 18.972 1.00 94.88 85 ASP A CA 1
ATOM 684 C C . ASP A 1 85 ? -7.567 -3.585 18.659 1.00 94.88 85 ASP A C 1
ATOM 686 O O . ASP A 1 85 ? -7.903 -4.667 18.172 1.00 94.88 85 ASP A O 1
ATOM 690 N N . ALA A 1 86 ? -8.450 -2.634 18.964 1.00 92.31 86 ALA A N 1
ATOM 691 C CA . ALA A 1 86 ? -9.859 -2.675 18.589 1.00 92.31 86 ALA A CA 1
ATOM 692 C C . ALA A 1 86 ? -10.094 -1.851 17.312 1.00 92.31 86 ALA A C 1
ATOM 694 O O . ALA A 1 86 ? -9.276 -1.003 16.959 1.00 92.31 86 ALA A O 1
ATOM 695 N N . ASP A 1 87 ? -11.231 -2.086 16.651 1.00 94.31 87 ASP A N 1
ATOM 696 C CA . ASP A 1 87 ? -11.687 -1.323 15.480 1.00 94.31 87 ASP A CA 1
ATOM 697 C C . ASP A 1 87 ? -10.689 -1.320 14.304 1.00 94.31 87 ASP A C 1
ATOM 699 O O . ASP A 1 87 ? -10.439 -0.302 13.653 1.00 94.31 87 ASP A O 1
ATOM 703 N N . THR A 1 88 ? -10.116 -2.493 14.027 1.00 97.62 88 THR A N 1
ATOM 704 C CA . THR A 1 88 ? -9.201 -2.721 12.907 1.00 97.62 88 THR A CA 1
ATOM 705 C C . THR A 1 88 ? -9.943 -3.012 11.601 1.00 97.62 88 THR A C 1
ATOM 707 O O . THR A 1 88 ? -11.116 -3.399 11.580 1.00 97.62 88 THR A O 1
ATOM 710 N N . PHE A 1 89 ? -9.254 -2.829 10.476 1.00 97.56 89 PHE A N 1
ATOM 711 C CA . PHE A 1 89 ? -9.756 -3.192 9.153 1.00 97.56 89 PHE A CA 1
ATOM 712 C C . PHE A 1 89 ? -8.625 -3.646 8.227 1.00 97.56 89 PHE A C 1
AT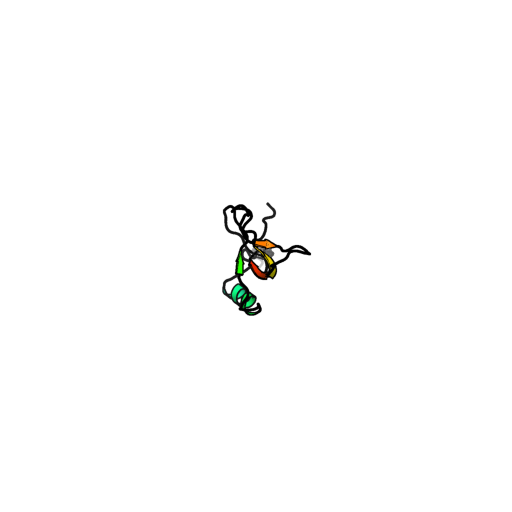OM 714 O O . PHE A 1 89 ? -7.472 -3.247 8.376 1.00 97.56 89 PHE A O 1
ATOM 721 N N . GLU A 1 90 ? -8.959 -4.470 7.236 1.00 98.06 90 GLU A N 1
ATOM 722 C CA . GLU A 1 90 ? -8.013 -4.892 6.204 1.00 98.06 90 GLU A CA 1
ATOM 723 C C . GLU A 1 90 ? -7.934 -3.864 5.070 1.00 98.06 90 GLU A C 1
ATOM 725 O O . GLU A 1 90 ? -8.946 -3.326 4.617 1.00 98.06 90 GLU A O 1
ATOM 730 N N . ALA A 1 91 ? -6.728 -3.639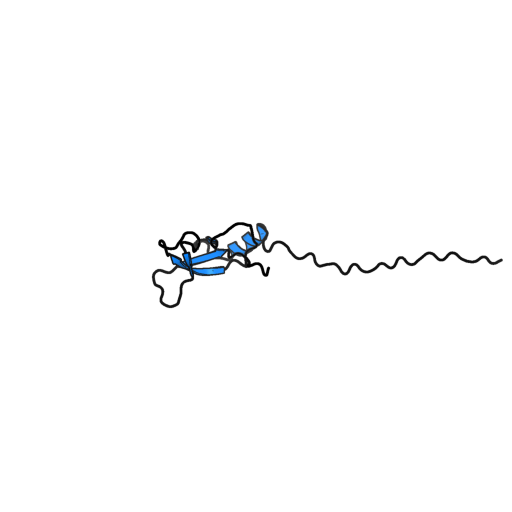 4.557 1.00 97.81 91 ALA A N 1
ATOM 731 C CA . ALA A 1 91 ? -6.486 -2.813 3.382 1.00 97.81 91 ALA A CA 1
ATOM 732 C C . ALA A 1 91 ? -5.372 -3.400 2.518 1.00 97.81 91 ALA A C 1
ATOM 734 O O . ALA A 1 91 ? -4.464 -4.062 3.017 1.00 97.81 91 ALA A O 1
ATOM 735 N N . VAL A 1 92 ? -5.398 -3.097 1.222 1.00 97.38 92 VAL A N 1
ATOM 736 C CA . VAL A 1 92 ? -4.248 -3.321 0.343 1.00 97.38 92 VAL A CA 1
ATOM 737 C C . VAL A 1 92 ? -3.280 -2.155 0.517 1.00 97.38 92 VAL A C 1
ATOM 739 O O . VAL A 1 92 ? -3.629 -1.010 0.228 1.00 97.38 92 VAL A O 1
ATOM 742 N N . VAL A 1 93 ? -2.058 -2.432 0.965 1.00 95.38 93 VAL A N 1
ATOM 743 C CA . VAL A 1 93 ? -1.037 -1.405 1.204 1.00 95.38 93 VAL A CA 1
ATOM 744 C C . VAL A 1 93 ? 0.018 -1.430 0.103 1.00 95.38 93 VAL A C 1
ATOM 746 O O . VAL A 1 93 ? 0.661 -2.448 -0.154 1.00 95.38 93 VAL A O 1
ATOM 749 N N . LEU A 1 94 ? 0.234 -0.275 -0.527 1.00 94.44 94 LEU A N 1
ATOM 750 C CA . LEU A 1 94 ? 1.330 -0.027 -1.461 1.00 94.44 94 LEU A CA 1
ATOM 751 C C . LEU A 1 94 ? 2.490 0.618 -0.696 1.00 94.44 94 LEU A C 1
ATOM 753 O O . LEU A 1 94 ? 2.522 1.832 -0.486 1.00 94.44 94 LEU A O 1
ATOM 757 N N . ARG A 1 95 ? 3.431 -0.209 -0.232 1.00 91.75 95 ARG A N 1
ATOM 758 C CA . ARG A 1 95 ? 4.564 0.236 0.589 1.00 91.75 95 ARG A CA 1
ATOM 759 C C . ARG A 1 95 ? 5.771 0.579 -0.278 1.00 91.75 95 ARG A C 1
ATOM 761 O O . ARG A 1 95 ? 6.259 -0.288 -1.001 1.00 91.75 95 ARG A O 1
ATOM 768 N N . ARG A 1 96 ? 6.294 1.804 -0.160 1.00 90.31 96 ARG A N 1
ATOM 769 C CA . ARG A 1 96 ? 7.548 2.207 -0.823 1.00 90.31 96 ARG A CA 1
ATOM 770 C C . ARG A 1 96 ? 8.712 1.280 -0.458 1.00 90.31 96 ARG A C 1
ATOM 772 O O . ARG A 1 96 ? 8.831 0.854 0.691 1.00 90.31 96 ARG A O 1
ATOM 779 N N . VAL A 1 97 ? 9.583 1.025 -1.426 1.00 89.38 97 VAL A N 1
ATOM 780 C CA . VAL A 1 97 ? 10.880 0.382 -1.211 1.00 89.38 97 VAL A CA 1
ATOM 781 C C . VAL A 1 97 ? 11.775 1.360 -0.466 1.00 89.38 97 VAL A C 1
ATOM 783 O O . VAL A 1 97 ? 11.865 2.527 -0.844 1.00 89.38 97 VAL A O 1
ATOM 786 N N . LEU A 1 98 ? 12.408 0.898 0.610 1.00 84.81 98 LEU A N 1
ATOM 787 C CA . LEU A 1 98 ? 13.435 1.684 1.283 1.00 84.81 98 LEU A CA 1
ATOM 788 C C . LEU A 1 98 ? 14.722 1.610 0.464 1.00 84.81 98 LEU A C 1
ATOM 790 O O . LEU A 1 98 ? 15.101 0.535 -0.001 1.00 84.81 98 LEU A O 1
ATOM 794 N N . ARG A 1 99 ? 15.365 2.758 0.258 1.00 78.50 99 ARG A N 1
ATOM 795 C CA . ARG A 1 99 ? 16.694 2.809 -0.347 1.00 78.50 99 ARG A CA 1
ATOM 796 C C . ARG A 1 99 ? 17.725 2.355 0.682 1.00 78.50 99 ARG A C 1
ATOM 798 O O . ARG A 1 99 ? 17.594 2.669 1.862 1.00 78.50 99 ARG A O 1
ATOM 805 N N . ASP A 1 100 ? 18.735 1.638 0.205 1.00 74.44 100 ASP A N 1
ATOM 806 C CA . ASP A 1 100 ? 19.87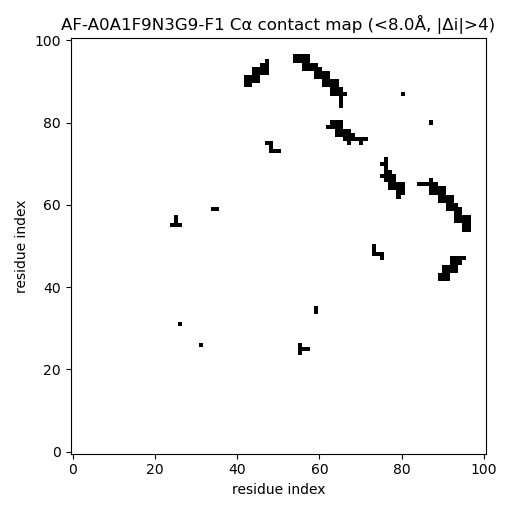4 1.176 1.009 1.00 74.44 100 ASP A CA 1
ATOM 807 C C . ASP A 1 100 ? 21.024 2.213 1.051 1.00 74.44 100 ASP A C 1
ATOM 809 O O . ASP A 1 100 ? 22.172 1.826 1.277 1.00 74.44 100 ASP A O 1
ATOM 813 N N . ASP A 1 101 ? 20.771 3.488 0.720 1.00 65.19 101 ASP A N 1
ATOM 814 C CA . ASP A 1 101 ? 21.819 4.514 0.588 1.00 65.19 101 ASP A CA 1
ATOM 815 C C . ASP A 1 101 ? 22.324 5.112 1.910 1.00 65.19 101 ASP A C 1
ATOM 817 O O . ASP A 1 101 ? 21.578 5.137 2.915 1.00 65.19 101 ASP A O 1
#

Foldseek 3Di:
DDDDDDDDDDPPPPDPPDPPPPPQAPDDPVRVCVLVVVDDPPAAEEEAADDDDDAHWDRWDKFKWDAQPPDDNRRDRIDGDDPPDPPIDIHTYGYGDDDPD